Protein AF-A0A3N6ATP5-F1 (afdb_monomer)

Secondary structure (DSSP, 8-state):
--------PPPP-----------PPPP------------------S----S-----EEEEEEEEEPPGGG-SS---S--EE--SEE-PPTT--EEEEEEEEEETTS-B---PPEEEES-TTTEEEEEEETTEEEEEE-SSEEEEEEEEETTEEEEEEEEEEEETTEEEEEEE-

Sequence (173 aa):
MMGRNKRTAYITMAAGLALALVTLAHCGGSDPGSASVTGPSAPDDANGPSPNPNVEVSAIVVSFKLDPRLRSGNYGGDLWVTPSTYTPGLGSGSVDAKATVLDARRQPVNIVARWTPSDPSMVTVTATQGNEVRIEVHHAGESVVQVTAEAVTKTLVIKAVQQNGLLQVAISQ

Structure (mmCIF, N/CA/C/O backbone):
data_AF-A0A3N6ATP5-F1
#
_entry.id   AF-A0A3N6ATP5-F1
#
loop_
_atom_site.group_PDB
_atom_site.id
_atom_site.type_symbol
_atom_site.label_atom_id
_atom_site.label_alt_id
_atom_site.label_comp_id
_atom_site.label_asym_id
_atom_site.label_entity_id
_atom_site.label_seq_id
_atom_site.pdbx_PDB_ins_code
_atom_site.Cartn_x
_atom_site.Cartn_y
_atom_site.Cartn_z
_atom_site.occupancy
_atom_site.B_iso_or_equiv
_atom_site.auth_seq_id
_atom_site.auth_comp_id
_atom_site.auth_asym_id
_atom_site.auth_atom_id
_atom_site.pdbx_PDB_model_num
ATOM 1 N N . MET A 1 1 ? -16.088 -9.903 -44.450 1.00 43.22 1 MET A N 1
ATOM 2 C CA . MET A 1 1 ? -15.385 -11.052 -43.841 1.00 43.22 1 MET A CA 1
ATOM 3 C C . MET A 1 1 ? -15.600 -11.005 -42.335 1.00 43.22 1 MET A C 1
ATOM 5 O O . MET A 1 1 ? -15.225 -10.031 -41.701 1.00 43.22 1 MET A O 1
ATOM 9 N N . MET A 1 2 ? -16.322 -11.999 -41.813 1.00 39.59 2 MET A N 1
ATOM 10 C CA . MET A 1 2 ? -16.623 -12.224 -40.393 1.00 39.59 2 MET A CA 1
ATOM 11 C C . MET A 1 2 ? -15.397 -12.716 -39.602 1.00 39.59 2 MET A C 1
ATOM 13 O O . MET A 1 2 ? -14.561 -13.416 -40.162 1.00 39.59 2 MET A O 1
ATOM 17 N N . GLY A 1 3 ? -15.407 -12.490 -38.280 1.00 40.25 3 GLY A N 1
ATOM 18 C CA . GLY A 1 3 ? -14.633 -13.260 -37.288 1.00 40.25 3 GLY A CA 1
ATOM 19 C C . GLY A 1 3 ? -14.487 -12.524 -35.947 1.00 40.25 3 GLY A C 1
ATOM 20 O O . GLY A 1 3 ? -13.457 -11.922 -35.697 1.00 40.25 3 GLY A O 1
ATOM 21 N N . ARG A 1 4 ? -15.559 -12.286 -35.177 1.00 44.62 4 ARG A N 1
ATOM 22 C CA . ARG A 1 4 ? -16.073 -13.116 -34.058 1.00 44.62 4 ARG A CA 1
ATOM 23 C C . ARG A 1 4 ? -15.025 -13.601 -33.027 1.00 44.62 4 ARG A C 1
ATOM 25 O O . ARG A 1 4 ? -14.315 -14.566 -33.262 1.00 44.62 4 ARG A O 1
ATOM 32 N N . ASN A 1 5 ? -15.117 -12.982 -31.843 1.00 43.56 5 ASN A N 1
ATOM 33 C CA . ASN A 1 5 ? -15.139 -13.553 -30.486 1.00 43.56 5 ASN A CA 1
ATOM 34 C C . ASN A 1 5 ? -13.973 -14.426 -29.991 1.00 43.56 5 ASN A C 1
ATOM 36 O O . ASN A 1 5 ? -13.865 -15.589 -30.365 1.00 43.56 5 ASN A O 1
ATOM 40 N N . LYS A 1 6 ? -13.310 -13.959 -28.923 1.00 43.06 6 LYS A N 1
ATOM 41 C CA . LYS A 1 6 ? -12.947 -14.819 -27.784 1.00 43.06 6 LYS A CA 1
ATOM 42 C C . LYS A 1 6 ? -13.311 -14.115 -26.474 1.00 43.06 6 LYS A C 1
ATOM 44 O O . LYS A 1 6 ? -12.658 -13.169 -26.055 1.00 43.06 6 LYS A O 1
ATOM 49 N N . ARG A 1 7 ? -14.416 -14.568 -25.877 1.00 45.41 7 ARG A N 1
ATOM 50 C CA . ARG A 1 7 ? -14.752 -14.355 -24.467 1.00 45.41 7 ARG A CA 1
ATOM 51 C C . ARG A 1 7 ? -13.978 -15.415 -23.688 1.00 45.41 7 ARG A C 1
ATOM 53 O O . ARG A 1 7 ? -14.212 -16.597 -23.922 1.00 45.41 7 ARG A O 1
ATOM 60 N N . THR A 1 8 ? -13.083 -15.008 -22.798 1.00 42.28 8 THR A N 1
ATOM 61 C CA . THR A 1 8 ? -12.471 -15.925 -21.831 1.00 42.28 8 THR A CA 1
ATOM 62 C C . THR A 1 8 ? -13.246 -15.798 -20.532 1.00 42.28 8 THR A C 1
ATOM 64 O O . THR A 1 8 ? -13.143 -14.800 -19.825 1.00 42.28 8 THR A O 1
ATOM 67 N N . ALA A 1 9 ? -14.088 -16.795 -20.282 1.00 41.00 9 ALA A N 1
ATOM 68 C CA . ALA A 1 9 ? -14.700 -17.047 -18.991 1.00 41.00 9 ALA A CA 1
ATOM 69 C C . ALA A 1 9 ? -13.640 -17.646 -18.056 1.00 41.00 9 ALA A C 1
ATOM 71 O O . ALA A 1 9 ? -12.955 -18.586 -18.456 1.00 41.00 9 ALA A O 1
ATOM 72 N N . TYR A 1 10 ? -13.526 -17.136 -16.829 1.00 33.00 10 TYR A N 1
ATOM 73 C CA . TYR A 1 10 ? -12.860 -17.856 -15.747 1.00 33.00 10 TYR A CA 1
ATOM 74 C C . TYR A 1 10 ? -13.915 -18.461 -14.827 1.00 33.00 10 TYR A C 1
ATOM 76 O O . TYR A 1 10 ? -14.858 -17.804 -14.387 1.00 33.00 10 TYR A O 1
ATOM 84 N N . ILE A 1 11 ? -13.759 -19.766 -14.662 1.00 44.66 11 ILE A N 1
ATOM 85 C CA . ILE A 1 11 ? -14.640 -20.717 -14.006 1.00 44.66 11 ILE A CA 1
ATOM 86 C C . ILE A 1 11 ? -14.385 -20.688 -12.493 1.00 44.66 11 ILE A C 1
ATOM 88 O O . ILE A 1 11 ? -13.251 -20.583 -12.037 1.00 44.66 11 ILE A O 1
ATOM 92 N N . THR A 1 12 ? -15.483 -20.770 -11.747 1.00 39.28 12 THR A N 1
ATOM 93 C CA . THR A 1 12 ? -15.623 -20.942 -10.295 1.00 39.28 12 THR A CA 1
ATOM 94 C C . THR A 1 12 ? -14.918 -22.200 -9.752 1.00 39.28 12 THR A C 1
ATOM 96 O O . THR A 1 12 ? -14.707 -23.149 -10.499 1.00 39.28 12 THR A O 1
ATOM 99 N N . MET A 1 13 ? -14.718 -22.225 -8.423 1.00 35.56 13 MET A N 1
ATOM 100 C CA . MET A 1 13 ? -14.338 -23.325 -7.499 1.00 35.56 13 MET A CA 1
ATOM 101 C C . MET A 1 13 ? -12.896 -23.164 -6.972 1.00 35.56 13 MET A C 1
ATOM 103 O O . MET A 1 13 ? -11.977 -22.965 -7.747 1.00 35.56 13 MET A O 1
ATOM 107 N N . ALA A 1 14 ? -12.612 -23.181 -5.667 1.00 41.16 14 ALA A N 1
ATOM 108 C CA . ALA A 1 14 ? -13.165 -24.063 -4.649 1.00 41.16 14 ALA A CA 1
ATOM 109 C C . ALA A 1 14 ? -13.235 -23.418 -3.251 1.00 41.16 14 ALA A C 1
ATOM 111 O O . ALA A 1 14 ? -12.338 -22.694 -2.822 1.00 41.16 14 ALA A O 1
ATOM 112 N N . ALA A 1 15 ? -14.303 -23.764 -2.532 1.00 43.00 15 ALA A N 1
ATOM 113 C CA . ALA A 1 15 ? -14.391 -23.680 -1.083 1.00 43.00 15 ALA A CA 1
ATOM 114 C C . ALA A 1 15 ? -13.586 -24.836 -0.455 1.00 43.00 15 ALA A C 1
ATOM 116 O O . ALA A 1 15 ? -13.806 -25.994 -0.806 1.00 43.00 15 ALA A O 1
ATOM 117 N N . GLY A 1 16 ? -12.683 -24.529 0.477 1.00 35.25 16 GLY A N 1
ATOM 118 C CA . GLY A 1 1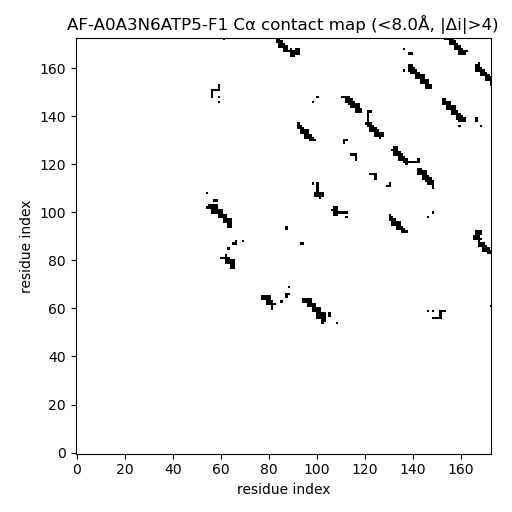6 ? -12.064 -25.490 1.401 1.00 35.25 16 GLY A CA 1
ATOM 119 C C . GLY A 1 16 ? -12.261 -24.952 2.816 1.00 35.25 16 GLY A C 1
ATOM 120 O O . GLY A 1 16 ? -11.716 -23.909 3.153 1.00 35.25 16 GLY A O 1
ATOM 121 N N . LEU A 1 17 ? -13.318 -25.392 3.497 1.00 44.72 17 LEU A N 1
ATOM 122 C CA . LEU A 1 17 ? -13.347 -26.475 4.489 1.00 44.72 17 LEU A CA 1
ATOM 123 C C . LEU A 1 17 ? -12.586 -26.127 5.782 1.00 44.72 17 LEU A C 1
ATOM 125 O O . LEU A 1 17 ? -11.362 -26.063 5.821 1.00 44.72 17 LEU A O 1
ATOM 129 N N . ALA A 1 18 ? -13.374 -25.916 6.836 1.00 40.62 18 ALA A N 1
ATOM 130 C CA . ALA A 1 18 ? -12.950 -25.659 8.202 1.00 40.62 18 ALA A CA 1
ATOM 131 C C . ALA A 1 18 ? -12.315 -26.893 8.861 1.00 40.62 18 ALA A C 1
ATOM 133 O O . ALA A 1 18 ? -12.742 -28.021 8.616 1.00 40.62 18 ALA A O 1
ATOM 134 N N . LEU A 1 19 ? -11.390 -26.661 9.796 1.00 37.28 19 LEU A N 1
ATOM 135 C CA . LEU A 1 19 ? -11.074 -27.625 10.846 1.00 37.28 19 LEU A CA 1
ATOM 136 C C . LEU A 1 19 ? -11.004 -26.895 12.192 1.00 37.28 19 LEU A C 1
ATOM 138 O O . LEU A 1 19 ? -10.045 -26.187 12.489 1.00 37.28 19 LEU A O 1
ATOM 142 N N . ALA A 1 20 ? -12.060 -27.054 12.986 1.00 36.72 20 ALA A N 1
ATOM 143 C CA . ALA A 1 20 ? -12.069 -26.716 14.400 1.00 36.72 20 ALA A CA 1
ATOM 144 C C . ALA A 1 20 ? -11.479 -27.901 15.178 1.00 36.72 20 ALA A C 1
ATOM 146 O O . ALA A 1 20 ? -11.987 -29.017 15.082 1.00 36.72 20 ALA A O 1
ATOM 147 N N . LEU A 1 21 ? -10.420 -27.663 15.949 1.00 41.41 21 LEU A N 1
ATOM 148 C CA . LEU A 1 21 ? -9.944 -28.606 16.957 1.00 41.41 21 LEU A CA 1
ATOM 149 C C . LEU A 1 21 ? -10.611 -28.255 18.290 1.00 41.41 21 LEU A C 1
ATOM 151 O O . LEU A 1 21 ? -10.274 -27.261 18.926 1.00 41.41 21 LEU A O 1
ATOM 155 N N . VAL A 1 22 ? -11.589 -29.075 18.678 1.00 38.66 22 VAL A N 1
ATOM 156 C CA . VAL A 1 22 ? -12.155 -29.125 20.030 1.00 38.66 22 VAL A CA 1
ATOM 157 C C . VAL A 1 22 ? -11.369 -30.177 20.805 1.00 38.66 22 VAL A C 1
ATOM 159 O O . VAL A 1 22 ? -11.416 -31.358 20.465 1.00 38.66 22 VAL A O 1
ATOM 162 N N . THR A 1 23 ? -10.659 -29.765 21.851 1.00 46.06 23 THR A N 1
ATOM 163 C CA . THR A 1 23 ? -10.003 -30.691 22.781 1.00 46.06 23 THR A CA 1
ATOM 164 C C . THR A 1 23 ? -10.911 -30.894 23.994 1.00 46.06 23 THR A C 1
ATOM 166 O O . THR A 1 23 ? -11.078 -29.984 24.803 1.00 46.06 23 THR A O 1
ATOM 169 N N . LEU A 1 24 ? -11.509 -32.085 24.119 1.00 43.50 24 LEU A N 1
ATOM 170 C CA . LEU A 1 24 ? -12.194 -32.533 25.337 1.00 43.50 24 LEU A CA 1
ATOM 171 C C . LEU A 1 24 ? -11.160 -33.007 26.370 1.00 43.50 24 LEU A C 1
ATOM 173 O O . LEU A 1 24 ? -10.468 -33.999 26.136 1.00 43.50 24 LEU A O 1
ATOM 177 N N . ALA A 1 25 ? -11.110 -32.362 27.536 1.00 52.22 25 ALA A N 1
ATOM 178 C CA . ALA A 1 25 ? -10.481 -32.927 28.727 1.00 52.22 25 ALA A CA 1
ATOM 179 C C . ALA A 1 25 ? -11.521 -33.725 29.532 1.00 52.22 25 ALA A C 1
ATOM 181 O O . ALA A 1 25 ? -12.604 -33.233 29.842 1.00 52.22 25 ALA A O 1
ATOM 182 N N . HIS A 1 26 ? -11.173 -34.984 29.796 1.00 41.06 26 HIS A N 1
ATOM 183 C CA . HIS A 1 26 ? -11.968 -36.008 30.467 1.00 41.06 26 HIS A CA 1
ATOM 184 C C . HIS A 1 26 ? -12.097 -35.797 31.986 1.00 41.06 26 HIS A C 1
ATOM 186 O O . HIS A 1 26 ? -11.222 -35.230 32.635 1.00 41.06 26 HIS A O 1
ATOM 192 N N . CYS A 1 27 ? -13.200 -36.329 32.522 1.00 36.75 27 CYS A N 1
ATOM 193 C CA . CYS A 1 27 ? -13.616 -36.368 33.922 1.00 36.75 27 CYS A CA 1
ATOM 194 C C . CYS A 1 27 ? -12.687 -37.166 34.855 1.00 36.75 27 CYS A C 1
ATOM 196 O O . CYS A 1 27 ? -12.112 -38.176 34.454 1.00 36.75 27 CYS A O 1
ATOM 198 N N . GLY A 1 28 ? -12.712 -36.815 36.146 1.00 35.72 28 GLY A N 1
ATOM 199 C CA . GLY A 1 28 ? -12.387 -37.739 37.234 1.00 35.72 28 GLY A CA 1
ATOM 200 C C . GLY A 1 28 ? -12.313 -37.072 38.609 1.00 35.72 28 GLY A C 1
ATOM 201 O O . GLY A 1 28 ? -11.469 -36.208 38.811 1.00 35.72 28 GLY A O 1
ATOM 202 N N . GLY A 1 29 ? -13.149 -37.520 39.554 1.00 36.16 29 GLY A N 1
ATOM 203 C CA . GLY A 1 29 ? -12.896 -37.371 40.995 1.00 36.16 29 GLY A CA 1
ATOM 204 C C . GLY A 1 29 ? -14.034 -36.758 41.809 1.00 36.16 29 GLY A C 1
ATOM 205 O O . GLY A 1 29 ? -14.084 -35.549 41.994 1.00 36.16 29 GLY A O 1
ATOM 206 N N . SER A 1 30 ? -14.923 -37.609 42.319 1.00 41.88 30 SER A N 1
ATOM 207 C CA . SER A 1 30 ? -15.896 -37.295 43.370 1.00 41.88 30 SER A CA 1
ATOM 208 C C . SER A 1 30 ? -15.234 -37.381 44.750 1.00 41.88 30 SER A C 1
ATOM 210 O O . SER A 1 30 ? -14.573 -38.379 45.009 1.00 41.88 30 SER A O 1
ATOM 212 N N . ASP A 1 31 ? -15.514 -36.433 45.647 1.00 45.38 31 ASP A N 1
ATOM 213 C CA . ASP A 1 31 ? -15.452 -36.628 47.106 1.00 45.38 31 ASP A CA 1
ATOM 214 C C . ASP A 1 31 ? -16.643 -35.898 47.767 1.00 45.38 31 ASP A C 1
ATOM 216 O O . ASP A 1 31 ? -16.862 -34.715 47.484 1.00 45.38 31 ASP A O 1
ATOM 220 N N . PRO A 1 32 ? -17.444 -36.564 48.626 1.00 47.66 32 PRO A N 1
ATOM 221 C CA . PRO A 1 32 ? -18.505 -35.941 49.404 1.00 47.66 32 PRO A CA 1
ATOM 222 C C . PRO A 1 32 ? -17.994 -35.586 50.808 1.00 47.66 32 PRO A C 1
ATOM 224 O O . PRO A 1 32 ? -17.532 -36.446 51.555 1.00 47.66 32 PRO A O 1
ATOM 227 N N . GLY A 1 33 ? -18.117 -34.322 51.205 1.00 37.12 33 GLY A N 1
ATOM 228 C CA . GLY A 1 33 ? -17.711 -33.873 52.535 1.00 37.12 33 GLY A CA 1
ATOM 229 C C . GLY A 1 33 ? -18.417 -32.588 52.936 1.00 37.12 33 GLY A C 1
ATOM 230 O O . GLY A 1 33 ? -18.001 -31.496 52.571 1.00 37.12 33 GLY A O 1
ATOM 231 N N . SER A 1 34 ? -19.510 -32.745 53.675 1.00 40.53 34 SER A N 1
ATOM 232 C CA . SER A 1 34 ? -20.314 -31.692 54.287 1.00 40.53 34 SER A CA 1
ATOM 233 C C . SER A 1 34 ? -19.492 -30.708 55.125 1.00 40.53 34 SER A C 1
ATOM 235 O O . SER A 1 34 ? -18.820 -31.116 56.067 1.00 40.53 34 SER A O 1
ATOM 237 N N . ALA A 1 35 ? -19.675 -29.411 54.882 1.00 39.34 35 ALA A N 1
ATOM 238 C CA . ALA A 1 35 ? -19.660 -28.389 55.927 1.00 39.34 35 ALA A CA 1
ATOM 239 C C . ALA A 1 35 ? -20.433 -27.156 55.441 1.00 39.34 35 ALA A C 1
ATOM 241 O O . ALA A 1 35 ? -19.927 -26.300 54.722 1.00 39.34 35 ALA A O 1
ATOM 242 N N . SER A 1 36 ? -21.699 -27.090 55.834 1.00 45.53 36 SER A N 1
ATOM 243 C CA . SER A 1 36 ? -22.523 -25.890 55.803 1.00 45.53 36 SER A CA 1
ATOM 244 C C . SER A 1 36 ? -21.940 -24.829 56.740 1.00 45.53 36 SER A C 1
ATOM 246 O O . SER A 1 36 ? -21.920 -25.029 57.953 1.00 45.53 36 SER A O 1
ATOM 248 N N . VAL A 1 37 ? -21.525 -23.688 56.185 1.00 43.62 37 VAL A N 1
ATOM 249 C CA . VAL A 1 37 ? -21.359 -22.436 56.932 1.00 43.62 37 VAL A CA 1
ATOM 250 C C . VAL A 1 37 ? -22.240 -21.379 56.279 1.00 43.62 37 VAL A C 1
ATOM 252 O O . VAL A 1 37 ? -21.937 -20.824 55.228 1.00 43.62 37 VAL A O 1
ATOM 255 N N . THR A 1 38 ? -23.375 -21.145 56.924 1.00 41.22 38 THR A N 1
ATOM 256 C CA . THR A 1 38 ? -24.253 -19.992 56.750 1.00 41.22 38 THR A CA 1
ATOM 257 C C . THR A 1 38 ? -23.558 -18.735 57.277 1.00 41.22 38 THR A C 1
ATOM 259 O O . THR A 1 38 ? -23.166 -18.693 58.442 1.00 41.22 38 THR A O 1
ATOM 262 N N . GLY A 1 39 ? -23.473 -17.695 56.448 1.00 35.19 39 GLY A N 1
ATOM 263 C CA . GLY A 1 39 ? -23.157 -16.318 56.836 1.00 35.19 39 GLY A CA 1
ATOM 264 C C . GLY A 1 39 ? -23.931 -15.344 55.929 1.00 35.19 39 GLY A C 1
ATOM 265 O O . GLY A 1 39 ? -23.960 -15.585 54.722 1.00 35.19 39 GLY A O 1
ATOM 266 N N . PRO A 1 40 ? -24.618 -14.311 56.463 1.00 50.41 40 PRO A N 1
ATOM 267 C CA . PRO A 1 40 ? -25.592 -13.520 55.707 1.00 50.41 40 PRO A CA 1
ATOM 268 C C . PRO A 1 40 ? -25.003 -12.261 55.039 1.00 50.41 40 PRO A C 1
ATOM 270 O O . PRO A 1 40 ? -24.177 -11.570 55.623 1.00 50.41 40 PRO A O 1
ATOM 273 N N . SER A 1 41 ? -25.549 -11.956 53.856 1.00 48.22 41 SER A N 1
ATOM 274 C CA . SER A 1 41 ? -25.718 -10.642 53.204 1.00 48.22 41 SER A CA 1
ATOM 275 C C . SER A 1 41 ? -24.502 -9.738 52.933 1.00 48.22 41 SER A C 1
ATOM 277 O O . SER A 1 41 ? -24.021 -9.036 53.815 1.00 48.22 41 SER A O 1
ATOM 279 N N . ALA A 1 42 ? -24.187 -9.577 51.644 1.00 48.19 42 ALA A N 1
ATOM 280 C CA . ALA A 1 42 ? -23.822 -8.286 51.055 1.00 48.19 42 ALA A CA 1
ATOM 281 C C . ALA A 1 42 ? -24.541 -8.150 49.694 1.00 48.19 42 ALA A C 1
ATOM 283 O O . ALA A 1 42 ? -24.465 -9.089 48.895 1.00 48.19 42 ALA A O 1
ATOM 284 N N . PRO A 1 43 ? -25.272 -7.055 49.420 1.00 65.00 43 PRO A N 1
ATOM 285 C CA . PRO A 1 43 ? -25.844 -6.777 48.112 1.00 65.00 43 PRO A CA 1
ATOM 286 C C . PRO A 1 43 ? -25.050 -5.650 47.442 1.00 65.00 43 PRO A C 1
ATOM 288 O O . PRO A 1 43 ? -25.388 -4.509 47.685 1.00 65.00 43 PRO A O 1
ATOM 291 N N . ASP A 1 44 ? -24.041 -5.928 46.612 1.00 43.53 44 ASP A N 1
ATOM 292 C CA . ASP A 1 44 ? -23.371 -4.862 45.844 1.00 43.53 44 ASP A CA 1
ATOM 293 C C . ASP A 1 44 ? -22.881 -5.362 44.467 1.00 43.53 44 ASP A C 1
ATOM 295 O O . ASP A 1 44 ? -22.012 -6.226 44.345 1.00 43.53 44 ASP A O 1
ATOM 299 N N . ASP A 1 45 ? -23.495 -4.785 43.430 1.00 45.69 45 ASP A N 1
ATOM 300 C CA . ASP A 1 45 ? -22.921 -4.440 42.125 1.00 45.69 45 ASP A CA 1
ATOM 301 C C . ASP A 1 45 ? -22.456 -5.541 41.156 1.00 45.69 45 ASP A C 1
ATOM 303 O O . ASP A 1 45 ? -21.307 -5.602 40.720 1.00 45.69 45 ASP A O 1
ATOM 307 N N . ALA A 1 46 ? -23.424 -6.276 40.600 1.00 46.62 46 ALA A N 1
ATOM 308 C CA . ALA A 1 46 ? -23.283 -6.945 39.297 1.00 46.62 46 ALA A CA 1
ATOM 309 C C . ALA A 1 46 ? -23.294 -5.957 38.099 1.00 46.62 46 ALA A C 1
ATOM 311 O O . ALA A 1 46 ? -23.837 -6.264 37.040 1.00 46.62 46 ALA A O 1
ATOM 312 N N . ASN A 1 47 ? -22.723 -4.759 38.262 1.00 48.62 47 ASN A N 1
ATOM 313 C CA . ASN A 1 47 ? -22.676 -3.717 37.233 1.00 48.62 47 ASN A CA 1
ATOM 314 C C . ASN A 1 47 ? -21.293 -3.046 37.176 1.00 48.62 47 ASN A C 1
ATOM 316 O O . ASN A 1 47 ? -21.160 -1.824 37.123 1.00 48.62 47 ASN A O 1
ATOM 320 N N . GLY A 1 48 ? -20.235 -3.861 37.170 1.00 43.81 48 GLY A N 1
ATOM 321 C CA . GLY A 1 48 ? -18.929 -3.386 36.719 1.00 43.81 48 GLY A CA 1
ATOM 322 C C . GLY A 1 48 ? -19.047 -2.865 35.276 1.00 43.81 48 GLY A C 1
ATOM 323 O O . GLY A 1 48 ? -19.724 -3.504 34.464 1.00 43.81 48 GLY A O 1
ATOM 324 N N . PRO A 1 49 ? -18.439 -1.718 34.919 1.00 51.56 49 PRO A N 1
ATOM 325 C CA . PRO A 1 49 ? -18.462 -1.233 33.545 1.00 51.56 49 PRO A CA 1
ATOM 326 C C . PRO A 1 49 ? -17.868 -2.309 32.636 1.00 51.56 49 PRO A C 1
ATOM 328 O O . PRO A 1 49 ? -16.695 -2.649 32.767 1.00 51.56 49 PRO A O 1
ATOM 331 N N . SER A 1 50 ? -18.682 -2.864 31.732 1.00 54.47 50 SER A N 1
ATOM 332 C CA . SER A 1 50 ? -18.196 -3.773 30.692 1.00 54.47 50 SER A CA 1
ATOM 333 C C . SER A 1 50 ? -17.108 -3.053 29.887 1.00 54.47 50 SER A C 1
ATO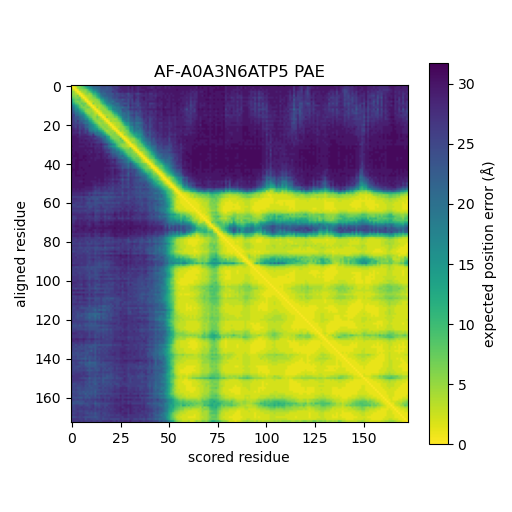M 335 O O . SER A 1 50 ? -17.411 -2.049 29.235 1.00 54.47 50 SER A O 1
ATOM 337 N N . PRO A 1 51 ? -15.846 -3.514 29.905 1.00 55.88 51 PRO A N 1
ATOM 338 C CA . PRO A 1 51 ? -14.806 -2.911 29.102 1.00 55.88 51 PRO A CA 1
ATOM 339 C C . PRO A 1 51 ? -14.902 -3.515 27.705 1.00 55.88 51 PRO A C 1
ATOM 341 O O . PRO A 1 51 ? -14.320 -4.557 27.432 1.00 55.88 51 PRO A O 1
ATOM 344 N N . ASN A 1 52 ? -15.706 -2.893 26.848 1.00 50.91 52 ASN A N 1
ATOM 345 C CA . ASN A 1 52 ? -15.330 -2.621 25.462 1.00 50.91 52 ASN A CA 1
ATOM 346 C C . ASN A 1 52 ? -16.501 -1.939 24.751 1.00 50.91 52 ASN A C 1
ATOM 348 O O . ASN A 1 52 ? -17.438 -2.625 24.333 1.00 50.91 52 ASN A O 1
ATOM 352 N N . PRO A 1 53 ? -16.473 -0.607 24.545 1.00 59.44 53 PRO A N 1
ATOM 353 C CA . PRO A 1 53 ? -17.205 -0.072 23.412 1.00 59.44 53 PRO A CA 1
ATOM 354 C C . PRO A 1 53 ? -16.635 -0.778 22.181 1.00 59.44 53 PRO A C 1
ATOM 356 O O . PRO A 1 53 ? -15.441 -0.678 21.911 1.00 59.44 53 PRO A O 1
ATOM 359 N N . ASN A 1 54 ? -17.461 -1.552 21.482 1.00 69.81 54 ASN A N 1
ATOM 360 C CA . ASN A 1 54 ? -17.124 -2.045 20.156 1.00 69.81 54 ASN A CA 1
ATOM 361 C C . ASN A 1 54 ? -16.769 -0.811 19.313 1.00 69.81 54 ASN A C 1
ATOM 363 O O . ASN A 1 54 ? -17.652 -0.016 18.989 1.00 69.81 54 ASN A O 1
ATOM 367 N N . VAL A 1 55 ? -15.476 -0.567 19.092 1.00 79.06 55 VAL A N 1
ATOM 368 C CA . VAL A 1 55 ? -15.003 0.629 18.396 1.00 79.06 55 VAL A CA 1
ATOM 369 C C . VAL A 1 55 ? -15.369 0.452 16.931 1.00 79.06 55 VAL A C 1
ATOM 371 O O . VAL A 1 55 ? -14.715 -0.283 16.197 1.00 79.06 55 VAL A O 1
ATOM 374 N N . GLU A 1 56 ? -16.459 1.092 16.521 1.00 89.25 56 GLU A N 1
ATOM 375 C CA . GLU A 1 56 ? -16.958 0.994 15.157 1.00 89.25 56 GLU A CA 1
ATOM 376 C C . GLU A 1 56 ? -16.022 1.741 14.202 1.00 89.25 56 GLU A C 1
ATOM 378 O O . GLU A 1 56 ? -15.895 2.969 14.245 1.00 89.25 56 GLU A O 1
ATOM 383 N N . VAL A 1 57 ? -15.356 0.983 13.331 1.00 93.88 57 VAL A N 1
ATOM 384 C CA . VAL A 1 57 ? -14.518 1.530 12.263 1.00 93.88 57 VAL A CA 1
ATOM 385 C C . VAL A 1 57 ? -15.409 2.117 11.177 1.00 93.88 57 VAL A C 1
ATOM 387 O O . VAL A 1 57 ? -16.250 1.426 10.611 1.00 93.88 57 VAL A O 1
ATOM 390 N N . SER A 1 58 ? -15.183 3.385 10.841 1.00 96.12 58 SER A N 1
ATOM 391 C CA . SER A 1 58 ? -15.945 4.096 9.811 1.00 96.12 58 SER A CA 1
ATOM 392 C C . SER A 1 58 ? -15.131 4.346 8.542 1.00 96.12 58 SER A C 1
ATOM 394 O O . SER A 1 58 ? -15.683 4.371 7.443 1.00 96.12 58 SER A O 1
ATOM 396 N N . ALA A 1 59 ? -13.813 4.532 8.662 1.00 96.56 59 ALA A N 1
ATOM 397 C CA . ALA A 1 59 ? -12.972 4.874 7.519 1.00 96.56 59 ALA A CA 1
ATOM 398 C C . ALA A 1 59 ? -11.519 4.416 7.680 1.00 96.56 59 ALA A C 1
ATOM 400 O O . ALA A 1 59 ? -10.995 4.295 8.785 1.00 96.56 59 ALA A O 1
ATOM 401 N N . ILE A 1 60 ? -10.847 4.252 6.540 1.00 98.00 60 ILE A N 1
ATOM 402 C CA . ILE A 1 60 ? -9.397 4.075 6.449 1.00 98.00 60 ILE A CA 1
ATOM 403 C C . ILE A 1 60 ? -8.836 5.215 5.597 1.00 98.00 60 ILE A C 1
ATOM 405 O O . ILE A 1 60 ? -9.297 5.472 4.482 1.00 98.00 60 ILE A O 1
ATOM 409 N N . VAL A 1 61 ? -7.824 5.908 6.108 1.00 98.00 61 VAL A N 1
ATOM 410 C CA . VAL A 1 61 ? -7.051 6.905 5.358 1.00 98.00 61 VAL A CA 1
ATOM 411 C C . VAL A 1 61 ? -5.670 6.330 5.085 1.00 98.00 61 VAL A C 1
ATOM 413 O O . VAL A 1 61 ? -5.005 5.875 6.010 1.00 98.00 61 VAL A O 1
ATOM 416 N N . VAL A 1 62 ? -5.244 6.348 3.822 1.00 98.12 62 VAL A N 1
ATOM 417 C CA . VAL A 1 62 ? -3.901 5.915 3.428 1.00 98.12 62 VAL A CA 1
ATOM 418 C C . VAL A 1 62 ? -3.067 7.142 3.097 1.00 98.12 62 VAL A C 1
ATOM 420 O O . VAL A 1 62 ? -3.446 7.959 2.252 1.00 98.12 62 VAL A O 1
ATOM 423 N N . SER A 1 63 ? -1.930 7.238 3.776 1.00 97.81 63 SER A N 1
ATOM 424 C CA . SER A 1 63 ? -0.935 8.287 3.600 1.00 97.81 63 SER A CA 1
ATOM 425 C C . SER A 1 63 ? 0.353 7.687 3.051 1.00 97.81 63 SER A C 1
ATOM 427 O O . SER A 1 63 ? 0.733 6.589 3.447 1.00 97.81 63 SER A O 1
ATOM 429 N N . PHE A 1 64 ? 1.060 8.421 2.204 1.00 95.88 64 PHE A N 1
ATOM 430 C CA . PHE A 1 64 ? 2.340 8.020 1.627 1.00 95.88 64 PHE A CA 1
ATOM 431 C C . PHE A 1 64 ? 3.454 8.913 2.153 1.00 95.88 64 PHE A C 1
ATOM 433 O O . PHE A 1 64 ? 3.263 10.123 2.305 1.00 95.88 64 PHE A O 1
ATOM 440 N N . LYS A 1 65 ? 4.610 8.323 2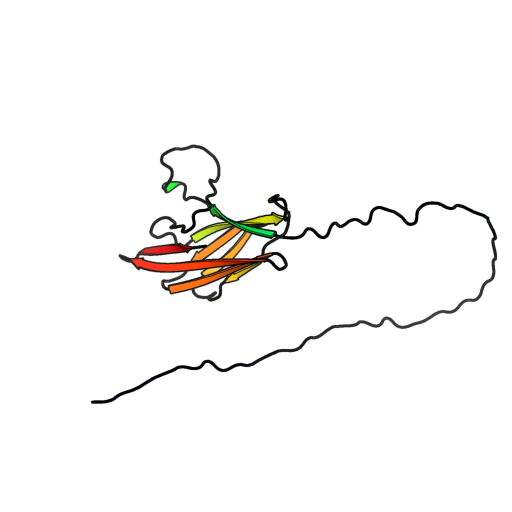.438 1.00 92.88 65 LYS A N 1
ATOM 441 C CA . LYS A 1 65 ? 5.800 9.064 2.844 1.00 92.88 65 LYS A CA 1
ATOM 442 C C . LYS A 1 65 ? 6.415 9.732 1.621 1.00 92.88 65 LYS A C 1
ATOM 444 O O . LYS A 1 65 ? 6.729 9.061 0.638 1.00 92.88 65 LYS A O 1
ATOM 449 N N . LEU A 1 66 ? 6.580 11.048 1.681 1.00 88.19 66 LEU A N 1
ATOM 450 C CA . LEU A 1 66 ? 7.184 11.818 0.603 1.00 88.19 66 LEU A CA 1
ATOM 451 C C . LEU A 1 66 ? 8.693 11.553 0.545 1.00 88.19 66 LEU A C 1
ATOM 453 O O . LEU A 1 66 ? 9.377 11.649 1.565 1.00 88.19 66 LEU A O 1
ATOM 457 N N . ASP A 1 67 ? 9.210 11.276 -0.653 1.00 77.56 67 ASP A N 1
ATOM 458 C CA . ASP A 1 67 ? 10.649 11.118 -0.885 1.00 77.56 67 ASP A CA 1
ATOM 459 C C . ASP A 1 67 ? 11.397 12.410 -0.480 1.00 77.56 67 ASP A C 1
ATOM 461 O O . ASP A 1 67 ? 11.089 13.488 -1.008 1.00 77.56 67 ASP A O 1
ATOM 465 N N . PRO A 1 68 ? 12.390 12.340 0.431 1.00 75.62 68 PRO A N 1
ATOM 466 C CA . PRO A 1 68 ? 13.199 13.492 0.817 1.00 75.62 68 PRO A CA 1
ATOM 467 C C . PRO A 1 68 ? 13.844 14.224 -0.365 1.00 75.62 68 PRO A C 1
ATOM 469 O O . PRO A 1 68 ? 14.016 15.438 -0.299 1.00 75.62 68 PRO A O 1
ATOM 472 N N . ARG A 1 69 ? 14.159 13.526 -1.466 1.00 74.69 69 ARG A N 1
ATOM 473 C CA . ARG A 1 69 ? 14.754 14.120 -2.678 1.00 74.69 69 ARG A CA 1
ATOM 474 C C . ARG A 1 69 ? 13.811 15.084 -3.394 1.00 74.69 69 ARG A C 1
ATOM 476 O O . ARG A 1 69 ? 14.275 15.941 -4.139 1.00 74.69 69 ARG A O 1
ATOM 483 N N . LEU A 1 70 ? 12.504 14.953 -3.172 1.00 72.69 70 LEU A N 1
ATOM 484 C CA . LEU A 1 70 ? 11.488 15.855 -3.715 1.00 72.69 70 LEU A CA 1
ATOM 485 C C . LEU A 1 70 ? 11.272 17.090 -2.826 1.00 72.69 70 LEU A C 1
ATOM 487 O O . LEU A 1 70 ? 10.512 17.985 -3.190 1.00 72.69 70 LEU A O 1
ATOM 491 N N . ARG A 1 71 ? 11.937 17.166 -1.665 1.00 72.56 71 ARG A N 1
ATOM 492 C CA . ARG A 1 71 ? 11.842 18.297 -0.738 1.00 72.56 71 ARG A CA 1
ATOM 493 C C . ARG A 1 71 ? 13.008 19.253 -0.976 1.00 72.56 71 ARG A C 1
ATOM 495 O O . ARG A 1 71 ? 14.152 18.966 -0.636 1.00 72.56 71 ARG A O 1
ATOM 502 N N . SER A 1 72 ? 12.718 20.436 -1.511 1.00 61.34 72 SER A N 1
ATOM 503 C CA . SER A 1 72 ? 13.673 21.546 -1.570 1.00 61.34 72 SER A CA 1
ATOM 504 C C . SER A 1 72 ? 13.788 22.213 -0.192 1.00 61.34 72 SER A C 1
ATOM 506 O O . SER A 1 72 ? 13.244 23.292 0.034 1.00 61.34 72 SER A O 1
ATOM 508 N N . GLY A 1 73 ? 14.427 21.550 0.772 1.00 63.38 73 GLY A N 1
ATOM 509 C CA . GLY A 1 73 ? 14.691 22.138 2.087 1.00 63.38 73 GLY A CA 1
ATOM 510 C C . GLY A 1 73 ? 14.722 21.123 3.222 1.00 63.38 73 GLY A C 1
ATOM 511 O O . GLY A 1 73 ? 13.873 20.239 3.317 1.00 63.38 73 GLY A O 1
ATOM 512 N N . ASN A 1 74 ? 15.695 21.289 4.116 1.00 60.56 74 ASN A N 1
ATOM 513 C CA . ASN A 1 74 ? 15.953 20.422 5.263 1.00 60.56 74 ASN A CA 1
ATOM 514 C C . ASN A 1 74 ? 14.986 20.708 6.433 1.00 60.56 74 ASN A C 1
ATOM 516 O O . ASN A 1 74 ? 15.410 20.997 7.549 1.00 60.56 74 ASN A O 1
ATOM 520 N N . TYR A 1 75 ? 13.676 20.691 6.175 1.00 56.91 75 TYR A N 1
ATOM 521 C CA . TYR A 1 75 ? 12.658 20.805 7.221 1.00 56.91 75 TYR A CA 1
ATOM 522 C C . TYR A 1 75 ? 12.356 19.402 7.749 1.00 56.91 75 TYR A C 1
ATOM 524 O O . TYR A 1 75 ? 11.793 18.582 7.031 1.00 56.91 75 TYR A O 1
ATOM 532 N N . GLY A 1 76 ? 12.809 19.116 8.969 1.00 62.84 76 GLY A N 1
ATOM 533 C CA . GLY A 1 76 ? 12.922 17.772 9.536 1.00 62.84 76 GLY A CA 1
ATOM 534 C C . GLY A 1 76 ? 11.668 16.886 9.513 1.00 62.84 76 GLY A C 1
ATOM 535 O O . GLY A 1 76 ? 10.547 17.329 9.270 1.00 62.84 76 GLY A O 1
ATOM 536 N N . GLY A 1 77 ? 11.905 15.605 9.803 1.00 75.88 77 GLY A N 1
ATOM 537 C CA . GLY A 1 77 ? 10.884 14.572 9.968 1.00 75.88 77 GLY A CA 1
ATOM 538 C C . GLY A 1 77 ? 10.322 13.992 8.669 1.00 75.88 77 GLY A C 1
ATOM 539 O O . GLY A 1 77 ? 10.464 14.557 7.579 1.00 75.88 77 GLY A O 1
ATOM 540 N N . ASP A 1 78 ? 9.664 12.844 8.819 1.00 84.44 78 ASP A N 1
ATOM 541 C CA . ASP A 1 78 ? 8.943 12.169 7.746 1.00 84.44 78 ASP A CA 1
ATOM 542 C C . ASP A 1 78 ? 7.659 12.929 7.408 1.00 84.44 78 ASP A C 1
ATOM 544 O O . ASP A 1 78 ? 6.794 13.127 8.265 1.00 84.44 78 ASP A O 1
ATOM 548 N N . LEU A 1 79 ? 7.516 13.331 6.145 1.00 88.69 79 LEU A N 1
ATOM 549 C CA . LEU A 1 79 ? 6.304 13.979 5.658 1.00 88.69 79 LEU A CA 1
ATOM 550 C C . LEU A 1 79 ? 5.365 12.935 5.052 1.00 88.69 79 LEU A C 1
ATOM 552 O O . LEU A 1 79 ? 5.728 12.252 4.099 1.00 88.69 79 LEU A O 1
ATOM 556 N N . TRP A 1 80 ? 4.151 12.851 5.588 1.00 92.81 80 TRP A N 1
ATOM 557 C CA . TRP A 1 80 ? 3.097 11.954 5.119 1.00 92.81 80 TRP A CA 1
ATOM 558 C C . TRP A 1 80 ? 2.021 12.748 4.371 1.00 92.81 80 TRP A C 1
ATOM 560 O O . TRP A 1 80 ? 1.545 13.760 4.881 1.00 92.81 80 TRP A O 1
ATOM 570 N N . VAL A 1 81 ? 1.621 12.292 3.182 1.00 94.06 81 VAL A N 1
ATOM 571 C CA . VAL A 1 81 ? 0.634 12.967 2.318 1.00 94.06 81 VAL A CA 1
ATOM 572 C C . VAL A 1 81 ? -0.479 12.018 1.877 1.00 94.06 81 VAL A C 1
ATOM 574 O O . VAL A 1 81 ? -0.247 10.826 1.711 1.00 94.06 81 VAL A O 1
ATOM 577 N N . THR A 1 82 ? -1.687 12.534 1.645 1.00 96.62 82 THR A N 1
ATOM 578 C CA . THR A 1 82 ? -2.884 11.746 1.281 1.00 96.62 82 THR A CA 1
ATOM 579 C C . THR A 1 82 ? -3.486 12.151 -0.079 1.00 96.62 82 THR A C 1
ATOM 581 O O . THR A 1 82 ? -4.676 12.463 -0.161 1.00 96.62 82 THR A O 1
ATOM 584 N N . PRO A 1 83 ? -2.704 12.196 -1.175 1.00 95.31 83 PRO A N 1
ATOM 585 C CA . PRO A 1 83 ? -3.230 12.573 -2.484 1.00 95.31 83 PRO A CA 1
ATOM 586 C C . PRO A 1 83 ? -4.143 11.479 -3.054 1.00 95.31 83 PRO A C 1
ATOM 588 O O . PRO A 1 83 ? -3.956 10.299 -2.768 1.00 95.31 83 PRO A O 1
ATOM 591 N N . SER A 1 84 ? -5.078 11.842 -3.933 1.00 96.31 84 SER A N 1
ATOM 592 C CA . SER A 1 84 ? -5.878 10.860 -4.686 1.00 96.31 84 SER A CA 1
ATOM 593 C C . SER A 1 84 ? -5.024 9.985 -5.609 1.00 96.31 84 SER A C 1
ATOM 595 O O . SER A 1 84 ? -5.388 8.854 -5.909 1.00 96.31 84 SER A O 1
ATOM 597 N N . THR A 1 85 ? -3.883 10.498 -6.078 1.00 96.25 85 THR A N 1
ATOM 598 C CA . THR A 1 85 ? -2.862 9.734 -6.801 1.00 96.25 85 THR A CA 1
ATOM 599 C C . THR A 1 85 ? -1.472 10.162 -6.347 1.00 96.25 85 THR A C 1
ATOM 601 O O . THR A 1 85 ? -1.137 11.345 -6.378 1.00 96.25 85 THR A O 1
ATOM 604 N N . TYR A 1 86 ? -0.664 9.197 -5.922 1.00 94.75 86 TYR A N 1
ATOM 605 C CA . TYR A 1 86 ? 0.717 9.375 -5.499 1.00 94.75 86 TYR A CA 1
ATOM 606 C C . TYR A 1 86 ? 1.666 8.802 -6.550 1.00 94.75 86 TYR A C 1
ATOM 608 O O . TYR A 1 86 ? 1.499 7.671 -6.995 1.00 94.75 86 TYR A O 1
ATOM 616 N N . THR A 1 87 ? 2.662 9.581 -6.957 1.00 92.56 87 THR A N 1
ATOM 617 C CA . THR A 1 87 ? 3.716 9.153 -7.887 1.00 92.56 87 THR A CA 1
ATOM 618 C C . THR A 1 87 ? 5.045 9.332 -7.160 1.00 92.56 87 THR A C 1
ATOM 620 O O . THR A 1 87 ? 5.450 10.479 -6.954 1.00 92.56 87 THR A O 1
ATOM 623 N N . PRO A 1 88 ? 5.697 8.251 -6.696 1.00 88.06 88 PRO A N 1
ATOM 624 C CA . PRO A 1 88 ? 7.009 8.366 -6.080 1.00 88.06 88 PRO A CA 1
ATOM 625 C C . PRO A 1 88 ? 8.059 8.744 -7.144 1.00 88.06 88 PRO A C 1
ATOM 627 O O . PRO A 1 88 ? 7.773 8.756 -8.344 1.00 88.06 88 PRO A O 1
ATOM 630 N N . GLY A 1 89 ? 9.273 9.102 -6.719 1.00 82.44 89 GLY A N 1
ATOM 631 C CA . GLY A 1 89 ? 10.333 9.538 -7.636 1.00 82.44 89 GLY A CA 1
ATOM 632 C C . GLY A 1 89 ? 10.618 8.524 -8.756 1.00 82.44 89 GLY A C 1
ATOM 633 O O . GLY A 1 89 ? 10.458 7.316 -8.579 1.00 82.44 89 GLY A O 1
ATOM 634 N N . LEU A 1 90 ? 11.054 8.989 -9.930 1.00 80.31 90 LEU A N 1
ATOM 635 C CA . LEU A 1 90 ? 11.382 8.091 -11.048 1.00 80.31 90 LEU A CA 1
ATOM 636 C C . LEU A 1 90 ? 12.421 7.038 -10.634 1.00 80.31 90 LEU A C 1
ATOM 638 O O . LEU A 1 90 ? 13.419 7.363 -9.994 1.00 80.31 90 LEU A O 1
ATOM 642 N N . GLY A 1 91 ? 12.186 5.779 -11.010 1.00 77.62 91 GLY A N 1
ATOM 643 C CA . GLY A 1 91 ? 13.055 4.659 -10.646 1.00 77.62 91 GLY A CA 1
ATOM 644 C C . GLY A 1 91 ? 12.872 4.153 -9.212 1.00 77.62 91 GLY A C 1
ATOM 645 O O . GLY A 1 91 ? 13.517 3.175 -8.840 1.00 77.62 91 GLY A O 1
ATOM 646 N N . SER A 1 92 ? 11.989 4.762 -8.412 1.00 78.25 92 SER A N 1
ATOM 647 C CA . SER A 1 92 ? 11.607 4.203 -7.118 1.00 78.25 92 SER A CA 1
ATOM 648 C C . SER A 1 92 ? 10.500 3.162 -7.308 1.00 78.25 92 SER A C 1
ATOM 650 O O . SER A 1 92 ? 9.348 3.467 -7.606 1.00 78.25 92 SER A O 1
ATOM 652 N N . GLY A 1 93 ? 10.874 1.892 -7.159 1.00 87.94 93 GLY A N 1
ATOM 653 C CA . GLY A 1 93 ? 9.922 0.787 -7.042 1.00 87.94 93 GLY A CA 1
ATOM 654 C C . GLY A 1 93 ? 9.365 0.637 -5.626 1.00 87.94 93 GLY A C 1
ATOM 655 O O . GLY A 1 93 ? 8.559 -0.248 -5.399 1.00 87.94 93 GLY A O 1
ATOM 656 N N . SER A 1 94 ? 9.790 1.460 -4.664 1.00 92.12 94 SER A N 1
ATOM 657 C CA . SER A 1 94 ? 9.445 1.302 -3.250 1.00 92.12 94 SER A CA 1
ATOM 658 C C . SER A 1 94 ? 8.785 2.555 -2.686 1.00 92.12 94 SER A C 1
ATOM 660 O O . SER A 1 94 ? 9.250 3.670 -2.929 1.00 92.12 94 SER A O 1
ATOM 662 N N . VAL A 1 95 ? 7.704 2.365 -1.930 1.00 94.12 95 VAL A N 1
ATOM 663 C CA . VAL A 1 95 ? 6.926 3.427 -1.286 1.00 94.12 95 VAL A CA 1
ATOM 664 C C . VAL A 1 95 ? 6.581 3.024 0.139 1.00 94.12 95 VAL A C 1
ATOM 666 O O . VAL A 1 95 ? 5.993 1.967 0.358 1.00 94.12 95 VAL A O 1
ATOM 669 N N . ASP A 1 96 ? 6.864 3.899 1.103 1.00 95.38 96 ASP A N 1
ATOM 670 C CA . ASP A 1 96 ? 6.341 3.743 2.460 1.00 95.38 96 ASP A CA 1
ATOM 671 C C . ASP A 1 96 ? 4.919 4.317 2.532 1.00 95.38 96 ASP A C 1
ATOM 673 O O . ASP A 1 96 ? 4.661 5.462 2.142 1.00 95.38 96 ASP A O 1
ATOM 677 N N . ALA A 1 97 ? 3.988 3.510 3.030 1.00 97.06 97 ALA A N 1
ATOM 678 C CA . ALA A 1 97 ? 2.578 3.842 3.172 1.00 97.06 97 ALA A CA 1
ATOM 679 C C . ALA A 1 97 ? 2.111 3.577 4.607 1.00 97.06 97 ALA A C 1
ATOM 681 O O . ALA A 1 97 ? 2.610 2.685 5.286 1.00 97.06 97 ALA A O 1
ATOM 682 N N . LYS A 1 98 ? 1.131 4.346 5.078 1.00 97.56 98 LYS A N 1
ATOM 683 C CA . LYS A 1 98 ? 0.567 4.217 6.422 1.00 97.56 98 LYS A CA 1
ATOM 684 C C . LYS A 1 98 ? -0.948 4.261 6.375 1.00 97.56 98 LYS A C 1
ATOM 686 O O . LYS A 1 98 ? -1.520 5.202 5.824 1.00 97.56 98 LYS A O 1
ATOM 691 N N . ALA A 1 99 ? -1.589 3.280 7.001 1.00 98.00 99 ALA A N 1
ATOM 692 C CA . ALA A 1 99 ? -3.029 3.286 7.227 1.00 98.00 99 ALA A CA 1
ATOM 693 C C . ALA A 1 99 ? -3.358 3.992 8.550 1.00 98.00 99 ALA A C 1
ATOM 695 O O . ALA A 1 99 ? -2.754 3.737 9.587 1.00 98.00 99 ALA A O 1
ATOM 696 N N . THR A 1 100 ? -4.337 4.888 8.529 1.00 97.81 100 THR A N 1
ATOM 697 C CA . THR A 1 100 ? -4.963 5.443 9.732 1.00 97.81 100 THR A CA 1
ATOM 698 C C . THR A 1 100 ? -6.412 4.989 9.752 1.00 97.81 100 THR A C 1
ATOM 700 O O . THR A 1 100 ? -7.188 5.360 8.869 1.00 97.81 100 THR A O 1
ATOM 703 N N . VAL A 1 101 ? -6.755 4.159 10.734 1.00 97.19 101 VAL A N 1
ATOM 704 C CA . VAL A 1 101 ? -8.119 3.670 10.949 1.00 97.19 101 VAL A CA 1
ATOM 705 C C . VAL A 1 101 ? -8.866 4.701 11.786 1.00 97.19 101 VAL A C 1
ATOM 707 O O . VAL A 1 101 ? -8.347 5.154 12.805 1.00 97.19 101 VAL A O 1
ATOM 710 N N . LEU A 1 102 ? -10.049 5.104 11.328 1.00 96.94 102 LEU A N 1
ATOM 711 C CA . LEU A 1 102 ? -10.873 6.130 11.955 1.00 96.94 102 LEU A CA 1
ATOM 712 C C . LEU A 1 102 ? -12.196 5.537 12.438 1.00 96.94 102 LEU A C 1
ATOM 714 O O . LEU A 1 102 ? -12.832 4.767 11.711 1.00 96.94 102 LEU A O 1
ATOM 718 N N . ASP A 1 103 ? -12.635 5.953 13.621 1.00 95.31 103 ASP A N 1
ATOM 719 C CA . ASP A 1 103 ? -13.984 5.676 14.114 1.00 95.31 103 ASP A CA 1
ATOM 720 C C . ASP A 1 103 ? -15.049 6.579 13.458 1.00 95.31 103 ASP A C 1
ATOM 722 O O . ASP A 1 103 ? -14.751 7.471 12.652 1.00 95.31 103 ASP A O 1
ATOM 726 N N . ALA A 1 104 ? -16.314 6.380 13.835 1.00 93.62 104 ALA A N 1
ATOM 727 C CA . ALA A 1 104 ? -17.441 7.209 13.394 1.00 93.62 104 ALA A CA 1
ATOM 728 C C . ALA A 1 104 ? -17.301 8.709 13.740 1.00 93.62 104 ALA A C 1
ATOM 730 O O . ALA A 1 104 ? -17.940 9.554 13.114 1.00 93.62 104 ALA A O 1
ATOM 731 N N . ARG A 1 105 ? -16.448 9.069 14.708 1.00 94.62 105 ARG A N 1
ATOM 732 C CA . ARG A 1 105 ? -16.145 10.453 15.108 1.00 94.62 105 ARG A CA 1
ATOM 733 C C . ARG A 1 105 ? -14.916 11.013 14.393 1.00 94.62 105 ARG A C 1
ATOM 735 O O . ARG A 1 105 ? -14.471 12.109 14.734 1.00 94.62 105 ARG A O 1
ATOM 74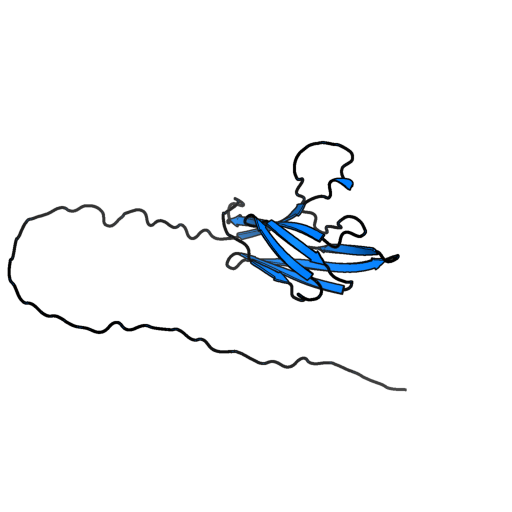2 N N . ARG A 1 106 ? -14.382 10.295 13.396 1.00 94.19 106 ARG A N 1
ATOM 743 C CA . ARG A 1 106 ? -13.164 10.642 12.645 1.00 94.19 106 ARG A CA 1
ATOM 744 C C . ARG A 1 106 ? -11.911 10.681 13.526 1.00 94.19 106 ARG A C 1
ATOM 746 O O . ARG A 1 106 ? -10.932 11.330 13.156 1.00 94.19 106 ARG A O 1
ATOM 753 N N . GLN A 1 107 ? -11.923 9.994 14.667 1.00 96.06 107 GLN A N 1
ATOM 754 C CA . GLN A 1 107 ? -10.773 9.889 15.555 1.00 96.06 107 GLN A CA 1
ATOM 755 C C . GLN A 1 107 ? -9.931 8.661 15.196 1.00 96.06 107 GLN A C 1
ATOM 757 O O . GLN A 1 107 ? -10.496 7.607 14.897 1.00 96.06 107 GLN A O 1
ATOM 762 N N . PRO A 1 108 ? -8.589 8.770 15.211 1.00 95.19 108 PRO A N 1
ATOM 763 C CA . PRO A 1 108 ? -7.719 7.619 15.027 1.00 95.19 108 PRO A CA 1
ATOM 764 C C . PRO A 1 108 ? -7.935 6.577 16.120 1.00 95.19 108 PRO A C 1
ATOM 766 O O . PRO A 1 108 ? -7.928 6.904 17.306 1.00 95.19 108 PR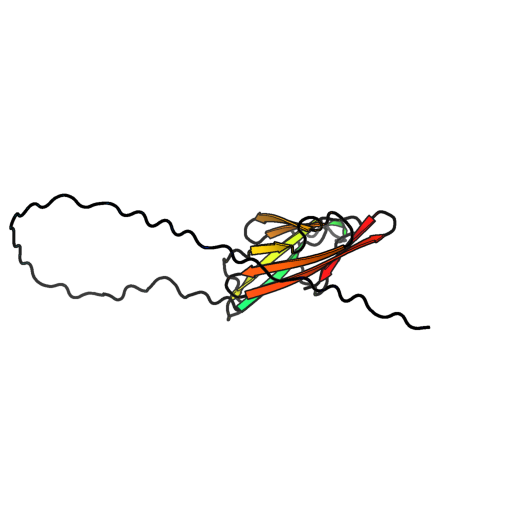O A O 1
ATOM 769 N N . VAL A 1 109 ? -8.055 5.319 15.713 1.00 94.88 109 VAL A N 1
ATOM 770 C CA . VAL A 1 109 ? -8.173 4.178 16.623 1.00 94.88 109 VAL A CA 1
ATOM 771 C C . VAL A 1 109 ? -7.047 3.189 16.375 1.00 94.88 109 VAL A C 1
ATOM 773 O O . VAL A 1 109 ? -6.567 3.024 15.251 1.00 94.88 109 VAL A O 1
ATOM 776 N N . ASN A 1 110 ? -6.588 2.544 17.445 1.00 93.06 110 ASN A N 1
ATOM 777 C CA . ASN A 1 110 ? -5.445 1.639 17.393 1.00 93.06 110 ASN A CA 1
ATOM 778 C C . ASN A 1 110 ? -5.864 0.242 16.906 1.00 93.06 110 ASN A C 1
ATOM 780 O O . ASN A 1 110 ? -5.907 -0.710 17.680 1.00 93.06 110 ASN A O 1
ATOM 784 N N . ILE A 1 111 ? -6.205 0.145 15.623 1.00 93.62 111 ILE A N 1
ATOM 785 C CA . ILE A 1 111 ? -6.538 -1.104 14.931 1.00 93.62 111 ILE A CA 1
ATOM 786 C C . ILE A 1 111 ? -5.517 -1.311 13.818 1.00 93.62 111 ILE A C 1
ATOM 788 O O . ILE A 1 111 ? -5.257 -0.394 13.037 1.00 93.62 111 ILE A O 1
ATOM 792 N N . VAL A 1 112 ? -4.934 -2.509 13.746 1.00 94.44 112 VAL A N 1
ATOM 793 C CA . VAL A 1 112 ? -3.962 -2.856 12.703 1.00 94.44 112 VAL A CA 1
ATOM 794 C C . VAL A 1 112 ? -4.701 -3.257 11.426 1.00 94.44 112 VAL A C 1
ATOM 796 O O . VAL A 1 112 ? -5.475 -4.212 11.420 1.00 94.44 112 VAL A O 1
ATOM 799 N N . ALA A 1 113 ? -4.452 -2.537 10.337 1.00 96.69 113 ALA A N 1
ATOM 800 C CA . ALA A 1 113 ? -4.991 -2.826 9.022 1.00 96.69 113 ALA A CA 1
ATOM 801 C C . ALA A 1 113 ? -4.204 -3.953 8.339 1.00 96.69 113 ALA A C 1
ATOM 803 O O . ALA A 1 113 ? -2.972 -3.990 8.350 1.00 96.69 113 ALA A O 1
ATOM 804 N N . ARG A 1 114 ? -4.926 -4.854 7.677 1.00 97.12 114 ARG A N 1
ATOM 805 C CA . ARG A 1 114 ? -4.371 -5.885 6.802 1.00 97.12 114 ARG A CA 1
ATOM 806 C C . ARG A 1 114 ? -4.188 -5.325 5.399 1.00 97.12 114 ARG A C 1
ATOM 808 O O . ARG A 1 114 ? -5.116 -4.748 4.841 1.00 97.12 114 ARG A O 1
ATOM 815 N N . TRP A 1 115 ? -3.025 -5.575 4.811 1.00 98.19 115 TRP A N 1
ATOM 816 C CA . TRP A 1 115 ? -2.707 -5.210 3.434 1.00 98.19 115 TRP A CA 1
ATOM 817 C C . TRP A 1 115 ? -2.628 -6.472 2.582 1.00 98.19 115 TRP A C 1
ATOM 819 O O . TRP A 1 115 ? -2.001 -7.452 2.982 1.00 98.19 115 TRP A O 1
ATOM 829 N N . THR A 1 116 ? -3.296 -6.492 1.435 1.00 98.12 116 THR A N 1
ATOM 830 C CA . THR A 1 116 ? -3.350 -7.677 0.569 1.00 98.12 116 THR A CA 1
ATOM 831 C C . THR A 1 116 ? -3.202 -7.265 -0.894 1.00 98.12 116 THR A C 1
ATOM 833 O O . THR A 1 116 ? -4.138 -6.682 -1.445 1.00 98.12 116 THR A O 1
ATOM 836 N N . PRO A 1 117 ? -2.040 -7.521 -1.526 1.00 98.19 117 PRO A N 1
ATOM 837 C CA . PRO A 1 117 ? -1.878 -7.340 -2.963 1.00 98.19 117 PRO A CA 1
ATOM 838 C C . PRO A 1 117 ? -2.633 -8.434 -3.732 1.00 98.19 117 PRO A C 1
ATOM 840 O O . PRO A 1 117 ? -2.580 -9.608 -3.367 1.00 98.19 117 PRO A O 1
ATOM 843 N N . SER A 1 118 ? -3.314 -8.058 -4.813 1.00 98.31 118 SER A N 1
ATOM 844 C CA . SER A 1 118 ? -3.992 -8.981 -5.729 1.00 98.31 118 SER A CA 1
ATOM 845 C C . SER A 1 118 ? -3.007 -9.751 -6.606 1.00 98.31 118 SER A C 1
ATOM 847 O O . SER A 1 118 ? -3.305 -10.859 -7.037 1.00 98.31 118 SER A O 1
ATOM 849 N N . ASP A 1 119 ? -1.841 -9.155 -6.866 1.00 97.88 119 ASP A N 1
ATOM 850 C CA . ASP A 1 119 ? -0.720 -9.774 -7.569 1.00 97.88 119 ASP A CA 1
ATOM 851 C C . ASP A 1 119 ? 0.569 -9.610 -6.739 1.00 97.88 119 ASP A C 1
ATOM 853 O O . ASP A 1 119 ? 1.243 -8.580 -6.855 1.00 97.88 119 ASP A O 1
ATOM 857 N N . PRO A 1 120 ? 0.908 -10.604 -5.892 1.00 97.12 120 PRO A N 1
ATOM 858 C CA . PRO A 1 120 ? 2.129 -10.605 -5.086 1.00 97.12 120 PRO A CA 1
ATOM 859 C C . PRO A 1 120 ? 3.427 -10.713 -5.895 1.00 97.12 120 PRO A C 1
ATOM 861 O O . PRO A 1 120 ? 4.496 -10.433 -5.358 1.00 97.12 120 PRO A O 1
ATOM 864 N N . SER A 1 121 ? 3.354 -11.154 -7.158 1.00 96.94 121 SER A N 1
ATOM 865 C CA . SER A 1 121 ? 4.532 -11.235 -8.029 1.00 96.94 121 SER A CA 1
ATOM 866 C C . SER A 1 121 ? 4.919 -9.859 -8.572 1.00 96.94 121 SER A C 1
ATOM 868 O O . SER A 1 121 ? 6.104 -9.547 -8.672 1.00 96.94 121 SER A O 1
ATOM 870 N N . MET A 1 122 ? 3.919 -9.004 -8.814 1.00 96.94 122 MET A N 1
ATOM 871 C CA . MET A 1 122 ? 4.122 -7.605 -9.179 1.00 96.94 122 MET A CA 1
ATOM 872 C C . MET A 1 122 ? 4.373 -6.714 -7.958 1.00 96.94 122 MET A C 1
ATOM 874 O O . MET A 1 122 ? 5.234 -5.836 -8.023 1.00 96.94 122 MET A O 1
ATOM 878 N N . VAL A 1 123 ? 3.617 -6.896 -6.869 1.00 98.31 123 VAL A N 1
ATOM 879 C CA . VAL A 1 123 ? 3.641 -6.009 -5.697 1.00 98.31 123 VAL A CA 1
ATOM 880 C C . VAL A 1 123 ? 3.761 -6.794 -4.398 1.00 98.31 123 VAL A C 1
ATOM 882 O O . VAL A 1 123 ? 2.872 -7.569 -4.057 1.00 98.31 123 VAL A O 1
ATOM 885 N N . THR A 1 124 ? 4.784 -6.507 -3.599 1.00 98.12 124 THR A N 1
ATOM 886 C CA . THR A 1 124 ? 4.901 -7.008 -2.223 1.00 98.12 124 THR A CA 1
ATOM 887 C C . THR A 1 124 ? 4.585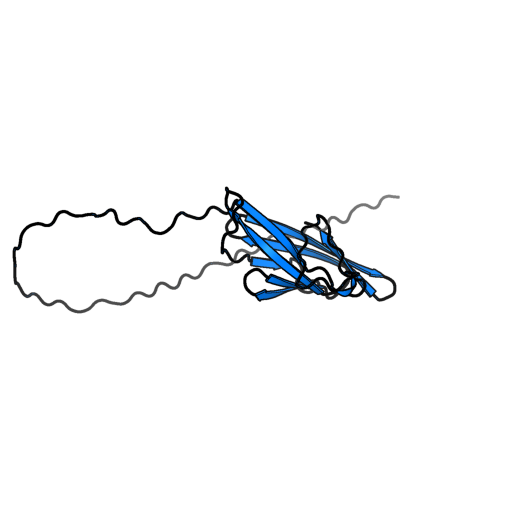 -5.909 -1.216 1.00 98.12 124 THR A C 1
ATOM 889 O O . THR A 1 124 ? 4.855 -4.730 -1.443 1.00 98.12 124 THR A O 1
ATOM 892 N N . VAL A 1 125 ? 3.987 -6.296 -0.087 1.00 98.06 125 VAL A N 1
ATOM 893 C CA . VAL A 1 125 ? 3.716 -5.387 1.030 1.00 98.06 125 VAL A CA 1
ATOM 894 C C . VAL A 1 125 ? 4.321 -5.974 2.295 1.00 98.06 125 VAL A C 1
ATOM 896 O O . VAL A 1 125 ? 3.933 -7.060 2.725 1.00 98.06 125 VAL A O 1
ATOM 899 N N . THR A 1 126 ? 5.255 -5.244 2.895 1.00 97.50 126 THR A N 1
ATOM 900 C CA . THR A 1 126 ? 5.984 -5.665 4.093 1.00 97.50 126 THR A CA 1
ATOM 901 C C . THR A 1 126 ? 5.663 -4.714 5.236 1.00 97.50 126 THR A C 1
ATOM 903 O O . THR A 1 126 ? 5.840 -3.506 5.101 1.00 97.50 126 THR A O 1
ATOM 906 N N . ALA A 1 127 ? 5.196 -5.233 6.371 1.00 95.31 127 ALA A N 1
ATOM 907 C CA . ALA A 1 127 ? 4.963 -4.412 7.558 1.00 95.31 127 ALA A CA 1
ATOM 908 C C . ALA A 1 127 ? 6.287 -3.866 8.113 1.00 95.31 127 ALA A C 1
ATOM 910 O O . ALA A 1 127 ? 7.258 -4.614 8.234 1.00 95.31 127 ALA A O 1
ATOM 911 N N . THR A 1 128 ? 6.324 -2.579 8.462 1.00 92.38 128 THR A N 1
ATOM 912 C CA . THR A 1 128 ? 7.499 -1.938 9.074 1.00 92.38 128 THR A CA 1
ATOM 913 C C . THR A 1 128 ? 7.247 -1.647 10.551 1.00 92.38 128 THR A C 1
ATOM 915 O O . THR A 1 128 ? 7.974 -2.150 11.406 1.00 92.38 128 THR A O 1
ATOM 918 N N . GLN A 1 129 ? 6.190 -0.896 10.874 1.00 89.50 129 GLN A N 1
ATOM 919 C CA . GLN A 1 129 ? 5.804 -0.583 12.252 1.00 89.50 129 GLN A CA 1
ATOM 920 C C . GLN A 1 129 ? 4.309 -0.261 12.367 1.00 89.50 129 GLN A C 1
ATOM 922 O O . GLN A 1 129 ? 3.818 0.700 11.780 1.00 89.50 129 GLN A O 1
ATOM 927 N N . GLY A 1 130 ? 3.572 -1.015 13.189 1.00 90.44 130 GLY A N 1
ATOM 928 C CA . GLY A 1 130 ? 2.141 -0.781 13.404 1.00 90.44 130 GLY A CA 1
ATOM 929 C C . GLY A 1 130 ? 1.348 -0.852 12.095 1.00 90.44 130 GLY A C 1
ATOM 930 O O . GLY A 1 130 ? 1.259 -1.911 11.486 1.00 90.44 130 GLY A O 1
ATOM 931 N N . ASN A 1 131 ? 0.792 0.284 11.667 1.00 95.19 131 ASN A N 1
ATOM 932 C CA . ASN A 1 131 ? 0.061 0.428 10.401 1.00 95.19 131 ASN A CA 1
ATOM 933 C C . ASN A 1 131 ? 0.904 0.969 9.236 1.00 95.19 131 ASN A C 1
ATOM 935 O O . ASN A 1 131 ? 0.355 1.314 8.185 1.00 95.19 131 ASN A O 1
ATOM 939 N N . GLU A 1 132 ? 2.212 1.097 9.432 1.00 96.81 132 GLU A N 1
ATOM 940 C CA . GLU A 1 132 ? 3.161 1.451 8.388 1.00 96.81 132 GLU A CA 1
ATOM 941 C C . GLU A 1 132 ? 3.643 0.199 7.651 1.00 96.81 132 GLU A C 1
ATOM 943 O O . GLU A 1 132 ? 3.955 -0.833 8.257 1.00 96.81 132 GLU A O 1
ATOM 948 N N . VAL A 1 133 ? 3.686 0.300 6.327 1.00 97.81 133 VAL A N 1
ATOM 949 C CA . VAL A 1 133 ? 4.136 -0.749 5.421 1.00 97.81 133 VAL A CA 1
ATOM 950 C C . VAL A 1 133 ? 5.057 -0.170 4.358 1.00 97.81 133 VAL A C 1
ATOM 952 O O . VAL A 1 133 ? 4.942 0.993 3.971 1.00 97.81 133 VAL A O 1
ATOM 955 N N . ARG A 1 134 ? 5.918 -1.026 3.822 1.00 97.19 134 ARG A N 1
ATOM 956 C CA . ARG A 1 134 ? 6.649 -0.793 2.586 1.00 97.19 134 ARG A CA 1
ATOM 957 C C . ARG A 1 134 ? 5.972 -1.550 1.454 1.00 97.19 134 ARG A C 1
ATOM 959 O O . ARG A 1 134 ? 5.817 -2.767 1.535 1.00 97.19 134 ARG A O 1
ATOM 966 N N . ILE A 1 135 ? 5.566 -0.822 0.422 1.00 97.31 135 ILE A N 1
ATOM 967 C CA . ILE A 1 135 ? 5.046 -1.362 -0.834 1.00 97.31 135 ILE A CA 1
ATOM 968 C C . ILE A 1 135 ? 6.206 -1.394 -1.823 1.00 97.31 135 ILE A C 1
ATOM 970 O O . ILE A 1 135 ? 6.811 -0.355 -2.083 1.00 97.31 135 ILE A O 1
ATOM 974 N N . GLU A 1 136 ? 6.510 -2.559 -2.382 1.00 97.12 136 GLU A N 1
ATOM 975 C CA . GLU A 1 136 ? 7.541 -2.724 -3.408 1.00 97.12 136 GLU A CA 1
ATOM 976 C C . GLU A 1 136 ? 6.908 -3.239 -4.696 1.00 97.12 136 GLU A C 1
ATOM 978 O O . GLU A 1 136 ? 6.120 -4.180 -4.681 1.00 97.12 136 GLU A O 1
ATOM 983 N N . VAL A 1 137 ? 7.251 -2.603 -5.810 1.00 97.19 137 VAL A N 1
ATOM 984 C CA . VAL A 1 137 ? 6.788 -2.915 -7.155 1.00 97.19 137 VAL A CA 1
ATOM 985 C C . VAL A 1 137 ? 7.964 -3.471 -7.945 1.00 97.19 137 VAL A C 1
ATOM 987 O O . VAL A 1 137 ? 8.958 -2.777 -8.166 1.00 97.19 137 VAL A O 1
ATOM 990 N N . HIS A 1 138 ? 7.844 -4.724 -8.373 1.00 95.88 138 HIS A N 1
ATOM 991 C CA . HIS A 1 138 ? 8.945 -5.491 -8.966 1.00 95.88 138 HIS A CA 1
ATOM 992 C C . HIS A 1 138 ? 9.069 -5.293 -10.474 1.00 95.88 138 HIS A C 1
ATOM 994 O O . HIS A 1 138 ? 10.171 -5.304 -11.020 1.00 95.88 138 HIS A O 1
ATOM 1000 N N . HIS A 1 139 ? 7.948 -5.095 -11.166 1.00 95.00 139 HIS A N 1
ATOM 1001 C CA . HIS A 1 139 ? 7.921 -4.909 -12.613 1.00 95.00 139 HIS A CA 1
ATOM 1002 C C . HIS A 1 139 ? 6.701 -4.098 -13.064 1.00 95.00 139 HIS A C 1
ATOM 1004 O O . HIS A 1 139 ? 5.799 -3.792 -12.285 1.00 95.00 139 HIS A O 1
ATOM 1010 N N . ALA A 1 140 ? 6.683 -3.727 -14.347 1.00 96.19 140 ALA A N 1
ATOM 1011 C CA . ALA A 1 140 ? 5.551 -3.039 -14.955 1.00 96.19 140 ALA A CA 1
ATOM 1012 C C . ALA A 1 140 ? 4.281 -3.910 -14.926 1.00 96.19 140 ALA A C 1
ATOM 1014 O O . ALA A 1 140 ? 4.357 -5.137 -15.030 1.00 96.19 140 ALA A O 1
ATOM 1015 N N . GLY A 1 141 ? 3.121 -3.269 -14.804 1.00 96.75 141 GLY A N 1
ATOM 1016 C CA . GLY A 1 141 ? 1.826 -3.929 -14.679 1.00 96.75 141 GLY A CA 1
ATOM 1017 C C . GLY A 1 141 ? 0.791 -3.061 -13.966 1.00 96.75 141 GLY A C 1
ATOM 1018 O O . GLY A 1 141 ? 1.024 -1.882 -13.686 1.00 96.75 141 GLY A O 1
ATOM 1019 N N . GLU A 1 142 ? -0.351 -3.664 -13.654 1.00 98.00 142 GLU A N 1
ATOM 1020 C CA . GLU A 1 142 ? -1.375 -3.092 -12.785 1.00 98.00 142 GLU A CA 1
ATOM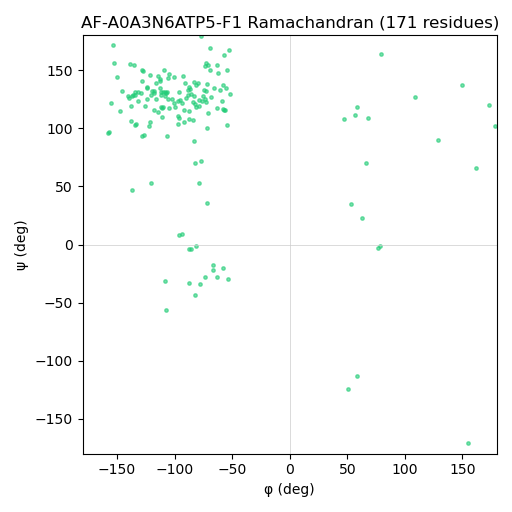 1021 C C . GLU A 1 142 ? -1.742 -4.120 -11.711 1.00 98.00 142 GLU A C 1
ATOM 1023 O O . GLU A 1 142 ? -2.010 -5.277 -12.025 1.00 98.00 142 GLU A O 1
ATOM 1028 N N . SER A 1 143 ? -1.742 -3.699 -10.450 1.00 98.12 143 SER A N 1
ATOM 1029 C CA . SER A 1 143 ? -2.104 -4.528 -9.299 1.00 98.12 143 SER A CA 1
ATOM 1030 C C . SER A 1 143 ? -2.954 -3.714 -8.336 1.00 98.12 143 SER A C 1
ATOM 1032 O O . SER A 1 143 ? -2.902 -2.484 -8.309 1.00 98.12 143 SER A O 1
ATOM 1034 N N . VAL A 1 144 ? -3.763 -4.401 -7.543 1.00 98.38 144 VAL A N 1
ATOM 1035 C CA . VAL A 1 144 ? -4.623 -3.795 -6.536 1.00 98.38 144 VAL A CA 1
ATOM 1036 C C . VAL A 1 144 ? -4.120 -4.199 -5.163 1.00 98.38 144 VAL A C 1
ATOM 1038 O O . VAL A 1 144 ? -3.865 -5.371 -4.917 1.00 98.38 144 VAL A O 1
ATOM 1041 N N . VAL A 1 145 ? -4.022 -3.250 -4.238 1.00 98.50 145 VAL A N 1
ATOM 1042 C CA . VAL A 1 145 ? -3.775 -3.541 -2.824 1.00 98.50 145 VAL A CA 1
ATOM 1043 C C . VAL A 1 145 ? -5.019 -3.190 -2.028 1.00 98.50 145 VAL A C 1
ATOM 1045 O O . VAL A 1 145 ? -5.450 -2.038 -1.996 1.00 98.50 145 VAL A O 1
ATOM 1048 N N . GLN A 1 146 ? -5.603 -4.192 -1.377 1.00 98.50 146 GLN A N 1
ATOM 1049 C CA . GLN A 1 146 ? -6.708 -4.001 -0.445 1.00 98.50 146 GLN A CA 1
ATOM 1050 C C . GLN A 1 146 ? -6.162 -3.735 0.956 1.00 98.50 146 GLN A C 1
ATOM 1052 O O . GLN A 1 146 ? -5.339 -4.495 1.465 1.00 98.50 146 GLN A O 1
ATOM 1057 N N . VAL A 1 147 ? -6.639 -2.662 1.578 1.00 98.31 147 VAL A N 1
ATOM 1058 C CA . VAL A 1 147 ? -6.326 -2.268 2.953 1.00 98.31 147 VAL A CA 1
ATOM 1059 C C . VAL A 1 147 ? -7.589 -2.448 3.780 1.00 98.31 147 VAL A C 1
ATOM 1061 O O . VAL A 1 147 ? -8.558 -1.720 3.586 1.00 98.31 147 VAL A O 1
ATOM 1064 N N . THR A 1 148 ? -7.600 -3.432 4.672 1.00 97.88 148 THR A N 1
ATOM 1065 C CA . THR A 1 148 ? -8.804 -3.858 5.400 1.00 97.88 148 THR A CA 1
ATOM 1066 C C . THR A 1 148 ? -8.614 -3.695 6.900 1.00 97.88 148 THR A C 1
ATOM 1068 O O . THR A 1 148 ? -7.606 -4.144 7.443 1.00 97.88 148 THR A O 1
ATOM 1071 N N . ALA A 1 149 ? -9.587 -3.092 7.575 1.00 96.00 149 ALA A N 1
ATOM 1072 C CA . ALA A 1 149 ? -9.670 -3.021 9.030 1.00 96.00 149 ALA A CA 1
ATOM 1073 C C . ALA A 1 149 ? -11.125 -3.278 9.441 1.00 96.00 149 ALA A C 1
ATOM 1075 O O . ALA A 1 149 ? -12.022 -2.541 9.027 1.00 96.00 149 ALA A O 1
ATOM 1076 N N . GLU A 1 150 ? -11.354 -4.330 10.229 1.00 92.44 150 GLU A N 1
ATOM 1077 C CA . GLU A 1 150 ? -12.698 -4.839 10.534 1.00 92.44 150 GLU A CA 1
ATOM 1078 C C . GLU A 1 150 ? -13.524 -5.059 9.249 1.00 92.44 150 GLU A C 1
ATOM 1080 O O . GLU A 1 150 ? -13.084 -5.763 8.339 1.00 92.44 150 GLU A O 1
ATOM 1085 N N . ALA A 1 151 ? -14.704 -4.442 9.147 1.00 91.38 151 ALA A N 1
ATOM 1086 C CA . ALA A 1 151 ? -15.584 -4.521 7.982 1.00 91.38 151 ALA A CA 1
ATOM 1087 C C . ALA A 1 151 ? -15.285 -3.462 6.899 1.00 91.38 151 ALA A C 1
ATOM 1089 O O . ALA A 1 151 ? -15.919 -3.468 5.843 1.00 91.38 151 ALA A O 1
ATOM 1090 N N . VAL A 1 152 ? -14.342 -2.541 7.134 1.00 96.56 152 VAL A N 1
ATOM 1091 C CA . VAL A 1 152 ? -14.024 -1.455 6.197 1.00 96.56 152 VAL A CA 1
ATOM 1092 C C . VAL A 1 152 ? -12.838 -1.846 5.327 1.00 96.56 152 VAL A C 1
ATOM 1094 O O . VAL A 1 152 ? -11.796 -2.276 5.817 1.00 96.56 152 VAL A O 1
ATOM 1097 N N . THR A 1 153 ? -12.985 -1.662 4.016 1.00 97.69 153 THR A N 1
ATOM 1098 C CA . THR A 1 153 ? -11.926 -1.910 3.031 1.00 97.69 153 THR A CA 1
ATOM 1099 C C . THR A 1 153 ? -11.668 -0.655 2.211 1.00 97.69 153 THR A C 1
ATOM 1101 O O . THR A 1 153 ? -12.601 -0.023 1.715 1.00 97.69 153 THR A O 1
ATOM 1104 N N . LYS A 1 154 ? -10.393 -0.320 2.021 1.00 97.81 154 LYS A N 1
ATOM 1105 C CA . LYS A 1 154 ? -9.927 0.670 1.054 1.00 97.81 154 LYS A CA 1
ATOM 1106 C C . LYS A 1 154 ? -9.123 -0.007 -0.047 1.00 97.81 154 LYS A C 1
ATOM 1108 O O . LYS A 1 154 ? -8.363 -0.933 0.214 1.00 97.81 154 LYS A O 1
ATOM 1113 N N . THR A 1 155 ? -9.287 0.470 -1.273 1.00 98.25 155 THR A N 1
ATOM 1114 C CA . THR A 1 155 ? -8.605 -0.075 -2.448 1.00 98.25 155 THR A CA 1
ATOM 1115 C C . THR A 1 155 ? -7.539 0.900 -2.918 1.00 98.25 155 THR A C 1
ATOM 1117 O O . THR A 1 155 ? -7.826 2.081 -3.078 1.00 98.25 155 THR A O 1
ATOM 1120 N N . LEU A 1 156 ? -6.328 0.403 -3.155 1.00 98.50 156 LEU A N 1
ATOM 1121 C CA . LEU A 1 156 ? -5.261 1.130 -3.830 1.00 98.50 156 LEU A CA 1
ATOM 1122 C C . LEU A 1 156 ? -5.008 0.482 -5.188 1.00 98.50 156 LEU A C 1
ATOM 1124 O O . LEU A 1 156 ? -4.796 -0.726 -5.260 1.00 98.50 156 LEU A O 1
ATOM 1128 N N . VAL A 1 157 ? -5.006 1.272 -6.254 1.00 98.50 157 VAL A N 1
ATOM 1129 C CA . VAL A 1 157 ? -4.656 0.816 -7.602 1.00 98.50 157 VAL A CA 1
ATOM 1130 C C . VAL A 1 157 ? -3.220 1.224 -7.883 1.00 98.50 157 VAL A C 1
ATOM 1132 O O . VAL A 1 157 ? -2.905 2.411 -7.894 1.00 98.50 157 VAL A O 1
ATOM 1135 N N . ILE A 1 158 ? -2.355 0.244 -8.111 1.00 98.00 158 ILE A N 1
ATOM 1136 C CA . ILE A 1 158 ? -0.939 0.436 -8.407 1.00 98.00 158 ILE A CA 1
ATOM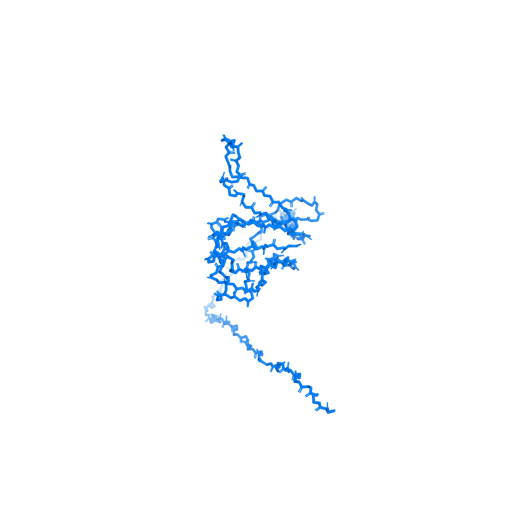 1137 C C . ILE A 1 158 ? -0.736 0.193 -9.891 1.00 98.00 158 ILE A C 1
ATOM 1139 O O . ILE A 1 158 ? -0.934 -0.915 -10.381 1.00 98.00 158 ILE A O 1
ATOM 1143 N N . LYS A 1 159 ? -0.304 1.229 -10.601 1.00 97.81 159 LYS A N 1
ATOM 1144 C CA . LYS A 1 159 ? 0.092 1.158 -12.005 1.00 97.81 159 LYS A CA 1
ATOM 1145 C C . LYS A 1 159 ? 1.581 1.389 -12.105 1.00 97.81 159 LYS A C 1
ATOM 1147 O O . LYS A 1 159 ? 2.090 2.358 -11.552 1.00 97.81 159 LYS A O 1
ATOM 1152 N N . ALA A 1 160 ? 2.267 0.523 -12.832 1.00 96.56 160 ALA A N 1
ATOM 1153 C CA . ALA A 1 160 ? 3.685 0.661 -13.079 1.00 96.56 160 ALA A CA 1
ATOM 1154 C C . ALA A 1 160 ? 3.989 0.489 -14.562 1.00 96.56 160 ALA A C 1
ATOM 1156 O O . ALA A 1 160 ? 3.541 -0.463 -15.199 1.00 96.56 160 ALA A O 1
ATOM 1157 N N . VAL A 1 161 ? 4.762 1.415 -15.116 1.00 95.38 161 VAL A N 1
ATOM 1158 C CA . VAL A 1 161 ? 5.175 1.405 -16.520 1.00 95.38 161 VAL A CA 1
ATOM 1159 C C . VAL A 1 161 ? 6.685 1.547 -16.576 1.00 95.38 161 VAL A C 1
ATOM 1161 O O . VAL A 1 161 ? 7.269 2.316 -15.815 1.00 95.38 161 VAL A O 1
ATOM 1164 N N . GLN A 1 162 ? 7.326 0.816 -17.483 1.00 92.06 162 GLN A N 1
ATOM 1165 C CA . GLN A 1 162 ? 8.747 0.992 -17.742 1.00 92.06 162 GLN A CA 1
ATOM 1166 C C . GLN A 1 162 ? 8.936 2.083 -18.801 1.00 92.06 162 GLN A C 1
ATOM 1168 O O . GLN A 1 162 ? 8.506 1.929 -19.943 1.00 92.06 162 GLN A O 1
ATOM 1173 N N . GLN A 1 163 ? 9.560 3.195 -18.420 1.00 89.75 163 GLN A N 1
ATOM 1174 C CA . GLN A 1 163 ? 9.867 4.319 -19.302 1.00 89.75 163 GLN A CA 1
ATOM 1175 C C . GLN A 1 163 ? 11.365 4.600 -19.263 1.00 89.75 163 GLN A C 1
ATOM 1177 O O . GLN A 1 163 ? 11.935 4.800 -18.194 1.00 89.75 163 GLN A O 1
ATOM 1182 N N . ASN A 1 164 ? 12.017 4.610 -20.428 1.00 89.38 164 ASN A N 1
ATOM 1183 C CA . ASN A 1 164 ? 13.467 4.827 -20.544 1.00 89.38 164 ASN A CA 1
ATOM 1184 C C . ASN A 1 164 ? 14.301 3.879 -19.653 1.00 89.38 164 ASN A C 1
ATOM 1186 O O . ASN A 1 164 ? 15.315 4.276 -19.088 1.00 89.38 164 ASN A O 1
ATOM 1190 N N . GLY A 1 165 ? 13.843 2.633 -19.482 1.00 87.88 165 GLY A N 1
ATOM 1191 C CA . GLY A 1 165 ? 14.482 1.641 -18.608 1.00 87.88 165 GLY A CA 1
ATOM 1192 C C . GLY A 1 165 ? 14.225 1.834 -17.107 1.00 87.88 165 GLY A C 1
ATOM 1193 O O . GLY A 1 165 ? 14.639 0.993 -16.315 1.00 87.88 165 GLY A O 1
ATOM 1194 N N . LEU A 1 166 ? 13.510 2.886 -16.705 1.00 90.12 166 LEU A N 1
ATOM 1195 C CA . LEU A 1 166 ? 13.138 3.150 -15.317 1.00 90.12 166 LEU A CA 1
ATOM 1196 C C . LEU A 1 166 ? 11.694 2.733 -15.053 1.00 90.12 166 LEU A C 1
ATOM 1198 O O . LEU A 1 166 ? 10.819 2.897 -15.902 1.00 90.12 166 LEU A O 1
ATOM 1202 N N . LEU A 1 167 ? 11.438 2.216 -13.854 1.00 92.56 167 LEU A N 1
ATOM 1203 C CA . LEU A 1 167 ? 10.082 1.951 -13.396 1.00 92.56 167 LEU A CA 1
ATOM 1204 C C . LEU A 1 167 ? 9.442 3.263 -12.928 1.00 92.56 167 LEU A C 1
ATOM 1206 O O . LEU A 1 167 ? 9.986 3.961 -12.070 1.00 92.56 167 LEU A O 1
ATOM 1210 N N . GLN A 1 168 ? 8.290 3.595 -13.499 1.00 93.94 168 GLN A N 1
ATOM 1211 C CA . GLN A 1 168 ? 7.441 4.691 -13.057 1.00 93.94 168 GLN A CA 1
ATOM 1212 C C . GLN A 1 168 ? 6.183 4.105 -12.430 1.00 93.94 168 GLN A C 1
ATOM 1214 O O . GLN A 1 168 ? 5.417 3.423 -13.109 1.00 93.94 168 GLN A O 1
ATOM 1219 N N . VAL A 1 169 ? 5.975 4.389 -11.148 1.00 95.56 169 VAL A N 1
ATOM 1220 C CA . VAL A 1 169 ? 4.838 3.899 -10.365 1.00 95.56 169 VAL A CA 1
ATOM 1221 C C . VAL A 1 169 ? 3.839 5.033 -10.143 1.00 95.56 169 VAL A C 1
ATOM 1223 O O . VAL A 1 169 ? 4.228 6.177 -9.934 1.00 95.56 169 VAL A O 1
ATOM 1226 N N . ALA A 1 170 ? 2.550 4.718 -10.158 1.00 96.31 170 ALA A N 1
ATOM 1227 C CA . ALA A 1 170 ? 1.470 5.587 -9.719 1.00 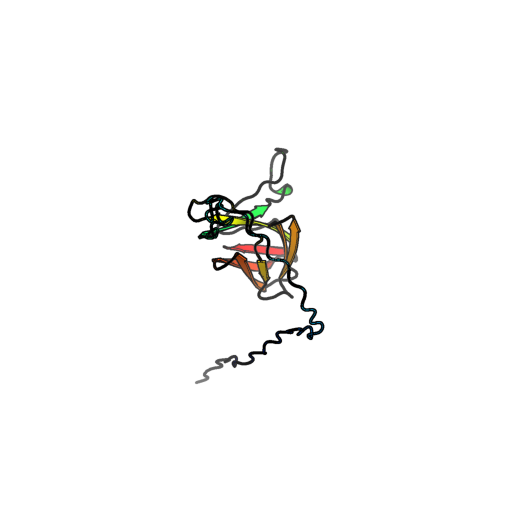96.31 170 ALA A CA 1
ATOM 1228 C C . ALA A 1 170 ? 0.503 4.777 -8.847 1.00 96.31 170 ALA A C 1
ATOM 1230 O O . ALA A 1 170 ? 0.093 3.681 -9.226 1.00 96.31 170 ALA A O 1
ATOM 1231 N N . ILE A 1 171 ? 0.147 5.315 -7.683 1.00 97.50 171 ILE A N 1
ATOM 1232 C CA . ILE A 1 171 ? -0.751 4.686 -6.712 1.00 97.50 171 ILE A CA 1
ATOM 1233 C C . ILE A 1 171 ? -1.979 5.574 -6.542 1.00 97.50 171 ILE A C 1
ATOM 1235 O O . ILE A 1 171 ? -1.857 6.696 -6.057 1.00 97.50 171 ILE A O 1
ATOM 1239 N N . SER A 1 172 ? -3.156 5.085 -6.918 1.00 97.94 172 SER A N 1
ATOM 1240 C CA . SER A 1 172 ? -4.434 5.798 -6.783 1.00 97.94 172 SER A CA 1
ATOM 1241 C C . SER A 1 172 ? -5.303 5.172 -5.692 1.00 97.94 172 SER A C 1
ATOM 1243 O O . SER A 1 172 ? -5.196 3.970 -5.456 1.00 97.94 172 SER A O 1
ATOM 1245 N N . GLN A 1 173 ? -6.146 5.966 -5.023 1.00 95.75 173 GLN A N 1
ATOM 1246 C CA . GLN A 1 173 ? -6.945 5.540 -3.861 1.00 95.75 173 GLN A CA 1
ATOM 1247 C C . GLN A 1 173 ? -8.372 6.085 -3.836 1.00 95.75 173 GLN A C 1
ATOM 1249 O O . GLN A 1 173 ? -8.640 7.055 -4.579 1.00 95.75 173 GLN A O 1
#

Mean predicted aligned error: 15.33 Å

pLDDT: mean 77.22, std 23.8, range [33.0, 98.5]

Foldseek 3Di:
DDDDDDDDDDDDDDDDDDDDDDDDDDDDDDDDDDDDDDDDDDDDDPPDPDPDDPQAWDDKAKWWWADVVPDPDPPDDTDTHGDQKDKHDWQDQKIKMFIFTAGPVRDGDQFAKDKDKPDCVQWDWADDDRRIIMIGGDDADWIWIWIDTDPDIDIKIWGWDQDPNIIIIMIGD

Nearest PDB structures (foldseek):
  2n7s-assembly1_A  TM=6.499E-01  e=3.676E-02  Leptospira interrogans serovar Copenhageni str. Fiocruz L1-130
  2mqg-assembly1_A  TM=5.739E-01  e=9.782E-02  Leptospira interrogans serovar Pomona
  2mog-assembly1_A  TM=6.645E-01  e=3.199E-01  Leptospira interrogans
  8gyr-assembly2_B  TM=6.467E-01  e=2.741E-01  Leptospira interrogans
  7eeb-assembly1_H  TM=6.717E-01  e=2.385E+00  Mus musculus

Radius of gyration: 27.04 Å; Cα contacts (8 Å, |Δi|>4): 274; chains: 1; bounding box: 42×60×101 Å

Solvent-accessible surface area (backbone atoms only — not comparable to full-atom values): 11318 Å² total; per-residue (Å²): 138,89,82,83,86,85,84,84,83,86,79,86,86,80,91,81,84,88,82,86,86,81,84,85,83,80,88,87,86,89,83,92,78,91,78,92,78,90,78,84,87,84,91,82,75,100,68,70,82,77,93,64,80,80,80,56,69,63,47,74,47,66,29,35,54,58,63,68,90,78,47,97,62,96,68,80,79,91,49,71,45,69,62,62,61,43,65,65,63,83,56,40,43,63,46,46,35,32,58,43,34,18,30,81,84,70,43,82,47,101,60,74,56,47,77,45,54,75,37,62,82,42,30,44,79,44,81,76,56,89,41,27,29,39,38,37,47,74,53,65,49,76,39,40,35,39,39,34,40,92,94,43,76,43,63,32,43,38,40,29,44,72,54,96,90,28,45,39,43,38,40,33,94